Protein AF-A0A4Q2D5H0-F1 (afdb_monomer)

Radius of gyration: 22.07 Å; Cα contacts (8 Å, |Δi|>4): 75; chains: 1; bounding box: 62×30×68 Å

Organism: NCBI:txid2316362

pLDDT: mean 86.51, std 9.49, range [50.12, 97.38]

Foldseek 3Di:
DDPPPDPPLLVVLVVVLVVLVVVLVVLVVVLVVLVVVLVVLVVVLVVDDPVVNPPVVVVSVLSVLLSVLSVLLSVLSVVVSVVLVVPDPTSNSSVCCVVVVPPPPVSNVSSVVSVVVSVVVVVVVVVVVVVVVVVVVVVD

Secondary structure (DSSP, 8-state):
--------HHHHHHHHHHHHHHHHHHHHHHHHHHHHHHHHHHHHHHHS-GGG-TTTHHHHHHHHHHHHHHHHHHHHHHHHHHHHHHH-SSHHHHHHHHHHS-S--HHHHHHHHHHHHHHHHHHHHHHHHHHHHHHHHT--

Mean predicted aligned error: 7.2 Å

Structure (mmCIF, N/CA/C/O backbone):
data_AF-A0A4Q2D5H0-F1
#
_entry.id   AF-A0A4Q2D5H0-F1
#
loop_
_atom_site.group_PDB
_atom_site.id
_atom_site.type_symbol
_atom_site.label_atom_id
_atom_site.label_alt_id
_atom_site.label_comp_id
_atom_site.label_asym_id
_atom_site.label_entity_id
_atom_site.label_seq_id
_atom_site.pdbx_PDB_ins_code
_atom_site.Cartn_x
_atom_site.Cartn_y
_atom_site.Cartn_z
_atom_site.occupancy
_atom_site.B_iso_or_equiv
_atom_site.auth_seq_id
_atom_site.auth_comp_id
_atom_site.auth_asym_id
_atom_site.auth_atom_id
_atom_site.pdbx_PDB_model_num
ATOM 1 N N . MET A 1 1 ? 43.137 3.600 -22.197 1.00 50.12 1 MET A N 1
ATOM 2 C CA . MET A 1 1 ? 41.828 4.083 -22.676 1.00 50.12 1 MET A CA 1
ATOM 3 C C . MET A 1 1 ? 40.802 3.237 -21.963 1.00 50.12 1 MET A C 1
ATOM 5 O O . MET A 1 1 ? 40.803 2.035 -22.164 1.00 50.12 1 MET A O 1
ATOM 9 N N . SER A 1 2 ? 40.104 3.832 -20.998 1.00 56.53 2 SER A N 1
ATOM 10 C CA . SER A 1 2 ? 39.040 3.162 -20.254 1.00 56.53 2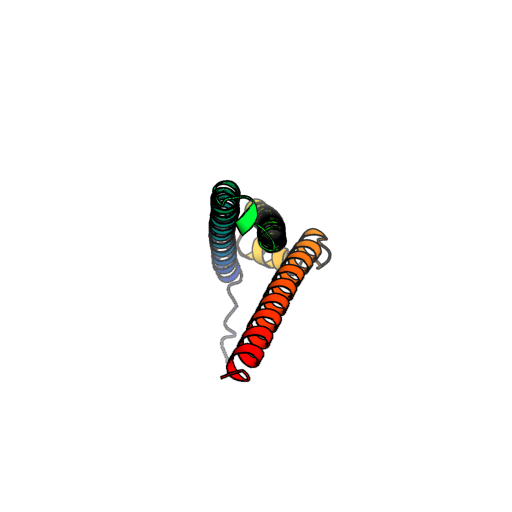 SER A CA 1
ATOM 11 C C . SER A 1 2 ? 37.864 3.034 -21.205 1.00 56.53 2 SER A C 1
ATOM 13 O O . SER A 1 2 ? 37.343 4.064 -21.629 1.00 56.53 2 SER A O 1
ATOM 15 N N . ASP A 1 3 ? 37.486 1.810 -21.555 1.00 58.50 3 ASP A N 1
ATOM 16 C CA . ASP A 1 3 ? 36.194 1.537 -22.172 1.00 58.50 3 ASP A CA 1
ATOM 17 C C . ASP A 1 3 ? 35.138 2.065 -21.200 1.00 58.50 3 ASP A C 1
ATOM 19 O O . ASP A 1 3 ? 34.914 1.502 -20.127 1.00 58.50 3 ASP A O 1
ATOM 23 N N . ALA A 1 4 ? 34.588 3.242 -21.498 1.00 63.19 4 ALA A N 1
ATOM 24 C CA . ALA A 1 4 ? 33.445 3.759 -20.776 1.00 63.19 4 ALA A CA 1
ATOM 25 C C . ALA A 1 4 ? 32.316 2.771 -21.056 1.00 63.19 4 ALA A C 1
ATOM 27 O O . ALA A 1 4 ? 31.802 2.712 -22.169 1.00 63.19 4 ALA A O 1
ATOM 28 N N . GLN A 1 5 ? 32.032 1.920 -20.074 1.00 71.62 5 GLN A N 1
ATOM 29 C CA . GLN A 1 5 ? 30.985 0.919 -20.135 1.00 71.62 5 GLN A CA 1
ATOM 30 C C . GLN A 1 5 ? 29.663 1.645 -20.395 1.00 71.62 5 GLN A C 1
ATOM 32 O O . GLN A 1 5 ? 29.107 2.271 -19.493 1.00 71.62 5 GLN A O 1
ATOM 37 N N . GLU A 1 6 ? 29.216 1.621 -21.649 1.00 83.31 6 GLU A N 1
ATOM 38 C CA . GLU A 1 6 ? 27.961 2.225 -22.073 1.00 83.31 6 GLU A CA 1
ATOM 39 C C . GLU A 1 6 ? 26.838 1.553 -21.278 1.00 83.31 6 GLU A C 1
ATOM 41 O O . GLU A 1 6 ? 26.641 0.335 -21.337 1.00 83.31 6 GLU A O 1
ATOM 46 N N . ILE A 1 7 ? 26.180 2.331 -20.418 1.00 85.38 7 ILE A N 1
ATOM 47 C CA . ILE A 1 7 ? 25.118 1.821 -19.560 1.00 85.38 7 ILE A CA 1
ATOM 48 C C . ILE A 1 7 ? 23.956 1.434 -20.472 1.00 85.38 7 ILE A C 1
ATOM 50 O O . ILE A 1 7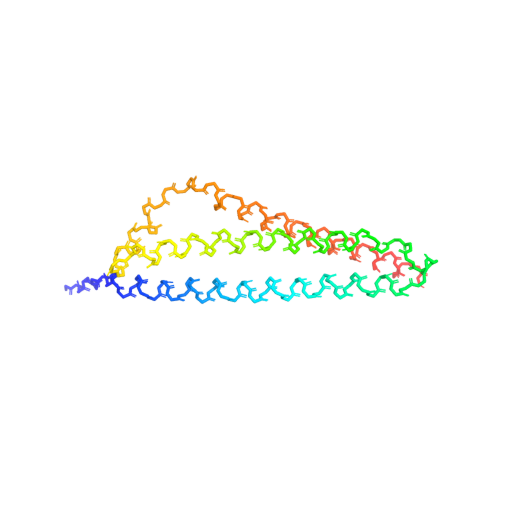 ? 23.364 2.282 -21.130 1.00 85.38 7 ILE A O 1
ATOM 54 N N . ASN A 1 8 ? 23.622 0.145 -20.510 1.00 89.19 8 ASN A N 1
ATOM 55 C CA . ASN A 1 8 ? 22.482 -0.340 -21.276 1.00 89.19 8 ASN A CA 1
ATOM 56 C C . ASN A 1 8 ? 21.180 -0.013 -20.522 1.00 89.19 8 ASN A C 1
ATOM 58 O O . ASN A 1 8 ? 20.727 -0.777 -19.663 1.00 89.19 8 ASN A O 1
ATOM 62 N N . TYR A 1 9 ? 20.607 1.151 -20.829 1.00 86.81 9 TYR A N 1
ATOM 63 C CA . TYR A 1 9 ? 19.371 1.651 -20.222 1.00 86.81 9 TYR A CA 1
ATOM 64 C C . TYR A 1 9 ? 18.165 0.747 -20.488 1.00 86.81 9 TY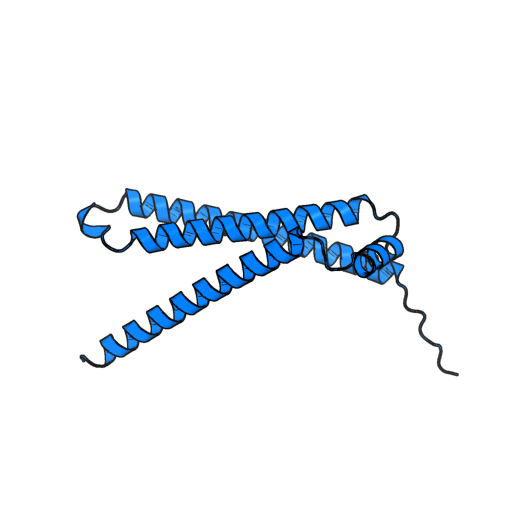R A C 1
ATOM 66 O O . TYR A 1 9 ? 17.314 0.600 -19.614 1.00 86.81 9 TYR A O 1
ATOM 74 N N . ASP A 1 10 ? 18.122 0.069 -21.635 1.00 89.81 10 ASP A N 1
ATOM 75 C CA . ASP A 1 10 ? 17.041 -0.858 -21.973 1.00 89.81 10 ASP A CA 1
ATOM 76 C C . ASP A 1 10 ? 17.019 -2.070 -21.025 1.00 89.81 10 ASP A C 1
ATOM 78 O O . ASP A 1 10 ? 15.984 -2.417 -20.445 1.00 89.81 10 ASP A O 1
ATOM 82 N N . TYR A 1 11 ? 18.194 -2.648 -20.749 1.00 90.31 11 TYR A N 1
ATOM 83 C CA . TYR A 1 11 ? 18.330 -3.715 -19.758 1.00 90.31 11 TYR A CA 1
ATOM 84 C C . TYR A 1 11 ? 17.937 -3.245 -18.349 1.00 90.31 11 TYR A C 1
ATOM 86 O O . TYR A 1 11 ? 17.191 -3.939 -17.649 1.00 90.31 11 TYR A O 1
ATOM 94 N N . LEU A 1 12 ? 18.398 -2.059 -17.931 1.00 90.19 12 LEU A N 1
ATOM 95 C CA . LEU A 1 12 ? 18.055 -1.491 -16.622 1.00 90.19 12 LEU A CA 1
ATOM 96 C C . LEU A 1 12 ? 16.554 -1.224 -16.478 1.00 90.19 12 LEU A C 1
ATOM 98 O O . LEU A 1 12 ? 15.978 -1.546 -15.433 1.00 90.19 12 LEU A O 1
ATOM 102 N N . GLY A 1 13 ? 15.914 -0.687 -17.516 1.00 90.44 13 GLY A N 1
ATOM 103 C CA . GLY A 1 13 ? 14.476 -0.448 -17.552 1.00 90.44 13 GLY A CA 1
ATOM 104 C C . GLY A 1 13 ? 13.681 -1.741 -17.397 1.00 90.44 13 GLY A C 1
ATOM 105 O O . GLY A 1 13 ? 12.790 -1.823 -16.551 1.00 90.44 13 GLY A O 1
ATOM 106 N N . HIS A 1 14 ? 14.064 -2.799 -18.117 1.00 90.25 14 HIS A N 1
ATOM 107 C CA . HIS A 1 14 ? 13.417 -4.108 -18.004 1.00 90.25 14 HIS A CA 1
ATOM 108 C C . HIS A 1 14 ? 13.563 -4.752 -16.621 1.00 90.25 14 HIS A C 1
ATOM 110 O O . HIS A 1 14 ? 12.590 -5.304 -16.093 1.00 90.25 14 HIS A O 1
ATOM 116 N N . VAL A 1 15 ? 14.756 -4.704 -16.022 1.00 92.94 15 VAL A N 1
ATOM 117 C CA . VAL A 1 15 ? 14.979 -5.236 -14.666 1.00 92.94 15 VAL A CA 1
ATOM 118 C C . VAL A 1 15 ? 14.167 -4.443 -13.644 1.00 92.94 15 VAL A C 1
ATOM 120 O O . VAL A 1 15 ? 13.497 -5.039 -12.798 1.00 92.94 15 VAL A O 1
ATOM 123 N N . SER A 1 16 ? 14.168 -3.116 -13.763 1.00 91.00 16 SER A N 1
ATOM 124 C CA . SER A 1 16 ? 13.416 -2.231 -12.873 1.00 91.00 16 SER A CA 1
ATOM 125 C C . SER A 1 16 ? 11.916 -2.494 -12.975 1.00 91.00 16 SER A C 1
ATOM 127 O O . SER A 1 16 ? 11.280 -2.756 -11.957 1.00 91.00 16 S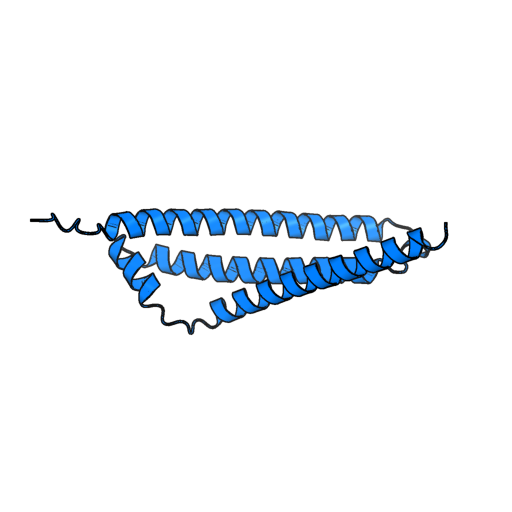ER A O 1
ATOM 129 N N . ALA A 1 17 ? 11.353 -2.525 -14.186 1.00 91.06 17 ALA A N 1
ATOM 130 C CA . ALA A 1 17 ? 9.932 -2.786 -14.411 1.00 91.06 17 ALA A CA 1
ATOM 131 C C . ALA A 1 17 ? 9.472 -4.113 -13.777 1.00 91.06 17 ALA A C 1
ATOM 133 O O . ALA A 1 17 ? 8.430 -4.167 -13.121 1.00 91.06 17 ALA A O 1
ATOM 134 N N . ARG A 1 18 ? 10.282 -5.176 -13.898 1.00 92.44 18 ARG A N 1
ATOM 135 C CA . ARG A 1 18 ? 10.017 -6.468 -13.237 1.00 92.44 18 ARG A CA 1
ATOM 136 C C . ARG A 1 18 ? 10.046 -6.354 -11.715 1.00 92.44 18 ARG A C 1
ATOM 138 O O . ARG A 1 18 ? 9.175 -6.919 -11.056 1.00 92.44 18 ARG A O 1
ATOM 145 N N . GLY A 1 19 ? 11.023 -5.632 -11.166 1.00 93.81 19 GLY A N 1
ATOM 146 C CA . GLY A 1 19 ? 11.137 -5.392 -9.727 1.00 93.81 19 GLY A CA 1
ATOM 147 C C . GLY A 1 19 ? 9.923 -4.654 -9.162 1.00 93.81 19 GLY A C 1
ATOM 148 O O . GLY A 1 19 ? 9.328 -5.104 -8.185 1.00 93.81 19 GLY A O 1
ATOM 149 N N . TRP A 1 20 ? 9.500 -3.575 -9.821 1.00 92.06 20 TRP A N 1
ATOM 150 C CA . TRP A 1 20 ? 8.326 -2.793 -9.425 1.00 92.06 20 TRP A CA 1
ATOM 151 C C . TRP A 1 20 ? 7.027 -3.599 -9.509 1.00 92.06 20 TRP A C 1
ATOM 153 O O . TRP A 1 20 ? 6.233 -3.585 -8.568 1.00 92.06 20 TRP A O 1
ATOM 163 N N . TYR A 1 21 ? 6.827 -4.359 -10.588 1.00 91.31 21 TYR A N 1
ATOM 164 C CA . TYR A 1 21 ? 5.655 -5.223 -10.733 1.00 91.31 21 TYR A CA 1
ATOM 165 C C . TYR A 1 21 ? 5.599 -6.323 -9.659 1.00 91.31 21 TYR A C 1
ATOM 167 O O . TYR A 1 21 ? 4.543 -6.576 -9.068 1.00 91.31 21 TYR A O 1
ATOM 175 N N . ALA A 1 22 ? 6.742 -6.953 -9.365 1.00 95.19 22 ALA A N 1
ATOM 176 C CA . ALA A 1 22 ? 6.843 -7.946 -8.301 1.00 95.19 22 ALA A CA 1
ATOM 177 C C . ALA A 1 22 ? 6.535 -7.330 -6.929 1.00 95.19 22 ALA A C 1
ATOM 179 O O . ALA A 1 22 ? 5.748 -7.900 -6.174 1.00 95.19 22 ALA A O 1
ATOM 180 N N . ASN A 1 23 ? 7.085 -6.146 -6.638 1.00 92.94 23 ASN A N 1
ATOM 181 C CA . ASN A 1 23 ? 6.806 -5.414 -5.405 1.00 92.94 23 ASN A CA 1
ATOM 182 C C . ASN A 1 23 ? 5.307 -5.112 -5.258 1.00 92.94 23 ASN A C 1
ATOM 184 O O . ASN A 1 23 ? 4.711 -5.468 -4.249 1.00 92.94 23 ASN A O 1
ATOM 188 N N . SER A 1 24 ? 4.672 -4.568 -6.302 1.00 91.75 24 SER A N 1
ATOM 189 C CA . SER A 1 24 ? 3.228 -4.290 -6.305 1.00 91.75 24 SER A CA 1
ATOM 190 C C . SER A 1 24 ? 2.387 -5.544 -6.035 1.00 91.75 24 SER A C 1
ATOM 192 O O . SER A 1 24 ? 1.444 -5.511 -5.244 1.00 91.75 24 SER A O 1
ATOM 194 N N . SER A 1 25 ? 2.769 -6.679 -6.626 1.00 93.81 25 SER A N 1
ATOM 195 C CA . SER A 1 25 ? 2.089 -7.961 -6.406 1.00 93.81 25 SER A CA 1
ATOM 196 C C . SER A 1 25 ? 2.201 -8.433 -4.953 1.00 93.81 25 SER A C 1
ATOM 198 O O . SER A 1 25 ? 1.213 -8.885 -4.375 1.00 93.81 25 SER A O 1
ATOM 200 N N . VAL A 1 26 ? 3.385 -8.304 -4.343 1.00 96.06 26 VAL A N 1
ATOM 201 C CA . VAL A 1 26 ? 3.604 -8.644 -2.928 1.00 96.06 26 VAL A CA 1
ATOM 202 C C . VAL A 1 26 ? 2.779 -7.734 -2.017 1.00 96.06 26 VAL A C 1
ATOM 204 O O . VAL A 1 26 ? 2.097 -8.238 -1.124 1.00 96.06 26 VAL A O 1
ATOM 207 N N . THR A 1 27 ? 2.753 -6.426 -2.281 1.00 93.00 27 THR A N 1
ATOM 208 C CA . THR A 1 27 ? 1.957 -5.469 -1.499 1.00 93.00 27 THR A CA 1
ATOM 209 C C . THR A 1 27 ? 0.457 -5.776 -1.571 1.00 93.00 27 THR A C 1
ATOM 211 O O . THR A 1 27 ? -0.243 -5.694 -0.564 1.00 93.00 27 THR A O 1
ATOM 214 N N . LEU A 1 28 ? -0.069 -6.191 -2.730 1.00 93.19 28 LEU A N 1
ATOM 215 C CA . LEU A 1 28 ? -1.476 -6.601 -2.847 1.00 93.19 28 LEU A CA 1
ATOM 216 C C . LEU A 1 28 ? -1.797 -7.846 -2.007 1.00 93.19 28 LEU A C 1
ATOM 218 O O . LEU A 1 28 ? -2.868 -7.923 -1.399 1.00 93.19 28 LEU A O 1
ATOM 222 N N . VAL A 1 29 ? -0.872 -8.807 -1.933 1.00 96.56 29 VAL A N 1
ATOM 223 C CA . VAL A 1 29 ? -1.015 -9.978 -1.054 1.00 96.56 29 VAL A CA 1
ATOM 224 C C . VAL A 1 29 ? -1.012 -9.553 0.416 1.00 96.56 29 VAL A C 1
ATOM 226 O O . VAL A 1 29 ? -1.862 -10.009 1.182 1.00 96.56 29 VAL A O 1
ATOM 229 N N . GLU A 1 30 ? -0.115 -8.647 0.805 1.00 94.44 30 GLU A N 1
ATOM 230 C CA . GLU A 1 30 ? -0.061 -8.083 2.158 1.00 94.44 30 GLU A CA 1
ATOM 231 C C . GLU A 1 30 ? -1.383 -7.403 2.549 1.00 94.44 30 GLU A C 1
ATOM 233 O O . GLU A 1 30 ? -1.928 -7.670 3.623 1.00 94.44 30 GLU A O 1
ATOM 238 N N . VAL A 1 31 ? -1.964 -6.600 1.653 1.00 95.75 31 VAL A N 1
ATOM 239 C CA . VAL A 1 31 ? -3.289 -5.989 1.854 1.00 95.75 31 VAL A CA 1
ATOM 240 C C . VAL A 1 31 ? -4.364 -7.052 2.090 1.00 95.75 31 VAL A C 1
ATOM 242 O O . VAL A 1 31 ? -5.201 -6.893 2.982 1.00 95.75 31 VAL A O 1
ATOM 245 N N . GLY A 1 32 ? -4.333 -8.153 1.335 1.00 96.00 32 GLY A N 1
ATOM 246 C CA . GLY A 1 32 ? -5.242 -9.283 1.536 1.00 96.00 32 GLY A CA 1
ATOM 247 C C . GLY A 1 32 ? -5.110 -9.906 2.930 1.00 96.00 32 GLY A C 1
ATOM 248 O O . GLY A 1 32 ? -6.120 -10.189 3.581 1.00 96.00 32 GLY A O 1
ATOM 249 N N . ILE A 1 33 ? -3.878 -10.053 3.423 1.00 96.25 33 ILE 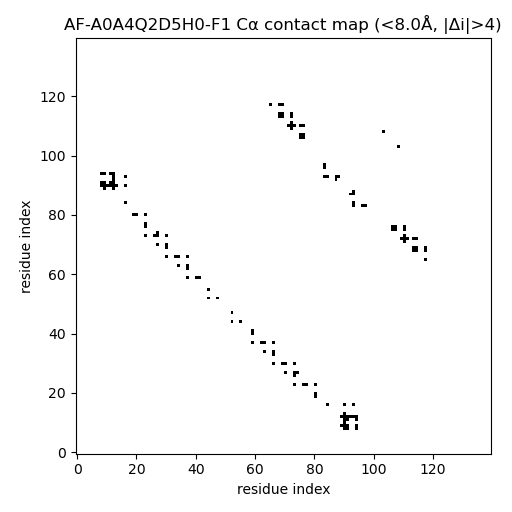A N 1
ATOM 250 C CA . ILE A 1 33 ? -3.603 -10.547 4.779 1.00 96.25 33 ILE A CA 1
ATOM 251 C C . ILE A 1 33 ? -4.137 -9.566 5.830 1.00 96.25 33 ILE A C 1
ATOM 253 O O . ILE A 1 33 ? -4.822 -9.994 6.760 1.00 96.25 33 ILE A O 1
ATOM 257 N N . HIS A 1 34 ? -3.887 -8.261 5.681 1.00 93.75 34 HIS A N 1
ATOM 258 C CA . HIS A 1 34 ? -4.416 -7.238 6.593 1.00 93.75 34 HIS A CA 1
ATOM 259 C C . HIS A 1 34 ? -5.945 -7.252 6.651 1.00 93.75 34 HIS A C 1
ATOM 261 O O . HIS A 1 34 ? -6.520 -7.240 7.742 1.00 93.75 34 HIS A O 1
ATOM 267 N N . LEU A 1 35 ? -6.604 -7.368 5.497 1.00 95.38 35 LEU A N 1
ATOM 268 C CA . LEU A 1 35 ? -8.057 -7.459 5.422 1.00 95.38 35 LEU A CA 1
ATOM 269 C C . LEU A 1 35 ? -8.588 -8.707 6.133 1.00 95.38 35 LEU A C 1
ATOM 271 O O . LEU A 1 35 ? -9.516 -8.608 6.940 1.00 95.38 35 LEU A O 1
ATOM 275 N N . PHE A 1 36 ? -7.982 -9.867 5.879 1.00 96.62 36 PHE A N 1
ATOM 276 C CA . PHE A 1 36 ? -8.354 -11.109 6.550 1.00 96.62 36 PHE A CA 1
ATOM 277 C C . PHE A 1 36 ? -8.184 -11.001 8.071 1.00 96.62 36 PHE A C 1
ATOM 279 O O . PHE A 1 36 ? -9.097 -11.342 8.824 1.00 96.62 36 PHE A O 1
ATOM 286 N N . MET A 1 37 ? -7.056 -10.455 8.529 1.00 94.38 37 MET A N 1
ATOM 287 C CA . MET A 1 37 ? -6.765 -10.248 9.949 1.00 94.38 37 MET A CA 1
ATOM 288 C C . MET A 1 37 ? -7.753 -9.280 10.614 1.00 94.38 37 MET A C 1
ATOM 290 O O . MET A 1 37 ? -8.206 -9.542 11.731 1.00 94.38 37 MET A O 1
ATOM 294 N N . ALA A 1 38 ? -8.131 -8.192 9.937 1.00 95.00 38 ALA A N 1
ATOM 295 C CA . ALA A 1 38 ? -9.108 -7.231 10.446 1.00 95.00 38 ALA A CA 1
ATOM 296 C C . ALA A 1 38 ? -10.509 -7.853 10.577 1.00 95.00 38 ALA A C 1
ATOM 298 O O . ALA A 1 38 ? -11.166 -7.692 11.610 1.00 95.00 38 ALA A O 1
ATOM 299 N N . ILE A 1 39 ? -10.949 -8.615 9.569 1.00 96.44 39 ILE A N 1
ATOM 300 C CA . ILE A 1 39 ? -12.235 -9.331 9.598 1.00 96.44 39 ILE A CA 1
ATOM 301 C C . ILE A 1 39 ? -12.231 -10.401 10.692 1.00 96.44 39 ILE A C 1
ATOM 303 O O . ILE A 1 39 ? -13.186 -10.496 11.464 1.00 96.44 39 ILE A O 1
ATOM 307 N N . TYR A 1 40 ? -11.150 -11.172 10.806 1.00 96.31 40 TYR A N 1
ATOM 308 C CA . TYR A 1 40 ? -11.000 -12.180 11.851 1.00 96.31 40 TYR A CA 1
ATOM 309 C C . TYR A 1 40 ? -11.063 -11.555 13.253 1.00 96.31 40 TYR A C 1
ATOM 311 O O . TYR A 1 40 ? -11.841 -12.000 14.101 1.00 96.31 40 TYR A O 1
ATOM 319 N N . GLY A 1 41 ? -10.317 -10.470 13.485 1.00 94.06 41 GLY A N 1
ATOM 320 C CA . GLY A 1 41 ? -10.347 -9.734 14.751 1.00 94.06 41 GLY A CA 1
ATOM 321 C C . GLY A 1 41 ? -11.738 -9.189 15.090 1.00 94.06 41 GLY A C 1
ATOM 322 O O . GLY A 1 41 ? -12.164 -9.248 16.249 1.00 94.06 41 GLY A O 1
ATOM 323 N N . LEU A 1 42 ? -12.479 -8.719 14.082 1.00 95.50 42 LEU A N 1
ATOM 324 C CA . LEU A 1 42 ? -13.869 -8.301 14.241 1.00 95.50 42 LEU A CA 1
ATOM 325 C C . LEU A 1 42 ? -14.782 -9.478 14.614 1.00 95.50 42 LEU A C 1
ATOM 327 O O . LEU A 1 42 ? -15.578 -9.339 15.544 1.00 95.50 42 LEU A O 1
ATOM 331 N N . SER A 1 43 ? -14.649 -10.629 13.949 1.00 97.38 43 SER A N 1
ATOM 332 C CA . SER A 1 43 ? -15.432 -11.837 14.257 1.00 97.38 43 SER A CA 1
ATOM 333 C C . SER A 1 43 ? -15.256 -12.250 15.718 1.00 97.38 43 SER A C 1
ATOM 335 O O . SER A 1 43 ? -16.228 -12.327 16.471 1.00 97.38 43 SER A O 1
ATOM 337 N N . VAL A 1 44 ? -14.004 -12.378 16.169 1.00 96.50 44 VAL A N 1
ATOM 338 C CA . VAL A 1 44 ? -13.668 -12.750 17.555 1.00 96.50 44 VAL A CA 1
ATOM 339 C C . VAL A 1 44 ? -14.233 -11.744 18.567 1.00 96.50 44 VAL A C 1
ATOM 341 O O . VAL A 1 44 ? -14.712 -12.108 19.648 1.00 96.50 44 VAL A O 1
ATOM 344 N N . PHE A 1 45 ? -14.219 -10.452 18.240 1.00 94.12 45 PHE A N 1
ATOM 345 C CA . PHE A 1 45 ? -14.809 -9.424 19.096 1.00 94.12 45 PHE A CA 1
ATOM 346 C C . PHE A 1 45 ? -16.332 -9.526 19.199 1.00 94.12 45 PHE A C 1
ATOM 348 O O . PHE A 1 45 ? -16.890 -9.295 20.279 1.00 94.12 45 PHE A O 1
ATOM 355 N N . LEU A 1 46 ? -17.005 -9.878 18.103 1.00 95.19 46 LEU A N 1
ATOM 356 C CA . LEU A 1 46 ? -18.451 -10.083 18.078 1.00 95.19 46 LEU A CA 1
ATOM 357 C C . LEU A 1 46 ? -18.872 -11.360 18.817 1.00 95.19 46 LEU A C 1
ATOM 359 O O . LEU A 1 46 ? -19.946 -11.361 19.421 1.00 95.19 46 LEU A O 1
ATOM 363 N N . GLU A 1 47 ? -18.023 -12.386 18.852 1.00 97.06 47 GLU A N 1
ATOM 364 C CA . GLU A 1 47 ? -18.235 -13.615 19.633 1.00 97.06 47 GLU A CA 1
ATOM 365 C C . GLU A 1 47 ? -17.989 -13.413 21.137 1.00 97.06 47 GLU A C 1
ATOM 367 O O . GLU A 1 47 ? -18.668 -13.999 21.980 1.00 97.06 47 GLU A O 1
ATOM 372 N N . THR A 1 48 ? -17.060 -12.526 21.503 1.00 94.88 48 THR A N 1
ATOM 373 C CA . THR A 1 48 ? -16.721 -12.245 22.908 1.00 94.88 48 THR A CA 1
ATOM 374 C C . THR A 1 48 ? -17.950 -11.713 23.675 1.00 94.88 48 THR A C 1
ATOM 376 O O . THR A 1 48 ? -18.615 -10.806 23.183 1.00 94.88 48 THR A O 1
ATOM 379 N N . PRO A 1 49 ? -18.285 -12.166 24.896 1.00 95.12 49 PRO A N 1
ATOM 380 C CA . PRO A 1 49 ? -19.401 -11.609 25.675 1.00 95.12 49 PRO A CA 1
ATOM 381 C C . PRO A 1 49 ? -19.250 -10.104 25.973 1.00 95.12 49 PRO A C 1
ATOM 383 O O . PRO A 1 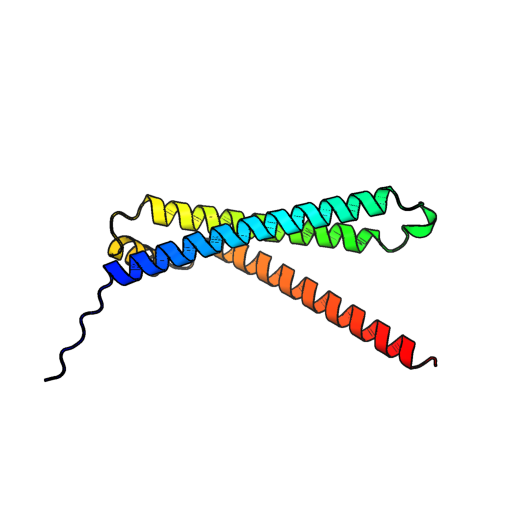49 ? -18.144 -9.621 26.207 1.00 95.12 49 PRO A O 1
ATOM 386 N N . LYS A 1 50 ? -20.358 -9.340 26.032 1.00 92.44 50 LYS A N 1
ATOM 387 C CA . LYS A 1 50 ? -20.336 -7.859 26.178 1.00 92.44 50 LYS A CA 1
ATOM 388 C C . LYS A 1 50 ? -19.501 -7.349 27.363 1.00 92.44 50 LYS A C 1
ATOM 390 O O . LYS A 1 50 ? -18.864 -6.306 27.247 1.00 92.44 50 LYS A O 1
ATOM 395 N N . HIS A 1 51 ? -19.477 -8.076 28.480 1.00 92.00 51 HIS A N 1
ATOM 396 C CA . HIS A 1 51 ? -18.707 -7.691 29.667 1.00 92.00 51 HIS A CA 1
ATOM 397 C C . HIS A 1 51 ? -17.184 -7.781 29.457 1.00 92.00 51 HIS A C 1
ATOM 399 O O . HIS A 1 51 ? -16.453 -7.020 30.083 1.00 92.00 51 HIS A O 1
ATOM 405 N N . PHE A 1 52 ? -16.715 -8.607 28.515 1.00 90.38 52 PHE A N 1
ATOM 406 C CA . PHE A 1 52 ? -15.301 -8.742 28.142 1.00 90.38 52 PHE A CA 1
ATOM 407 C C . PHE A 1 52 ? -14.879 -7.875 26.939 1.00 90.38 52 PHE A C 1
ATOM 409 O O . PHE A 1 52 ? -13.700 -7.838 26.592 1.00 90.38 52 PHE A O 1
ATOM 416 N N . ARG A 1 53 ? -15.807 -7.152 26.290 1.00 91.00 53 ARG A N 1
ATOM 417 C CA . ARG A 1 53 ? -15.499 -6.292 25.123 1.00 91.00 53 ARG A CA 1
ATOM 418 C C . ARG A 1 53 ? -14.914 -4.926 25.488 1.00 91.00 53 ARG A C 1
ATOM 420 O O . ARG A 1 53 ? -14.372 -4.242 24.616 1.00 91.00 53 ARG A O 1
ATOM 427 N N . LYS A 1 54 ? -15.057 -4.487 26.744 1.00 88.88 54 LYS A N 1
ATOM 428 C CA . LYS A 1 54 ? -14.645 -3.141 27.172 1.00 88.88 54 LYS A CA 1
ATOM 429 C C . LYS A 1 54 ? -13.148 -2.934 26.909 1.00 88.88 54 LYS A C 1
ATOM 431 O O . LYS A 1 54 ? -12.325 -3.747 27.308 1.00 88.88 54 LYS A O 1
ATOM 436 N N . GLY A 1 55 ? -12.814 -1.853 26.204 1.00 88.25 55 GLY A N 1
ATOM 437 C CA . GLY A 1 55 ? -11.434 -1.482 25.871 1.00 88.25 55 GLY A CA 1
ATOM 438 C C . GLY A 1 55 ? -10.857 -2.099 24.590 1.00 88.25 55 GLY A C 1
ATOM 439 O O . GLY A 1 55 ? -9.813 -1.638 24.144 1.00 88.25 55 GLY A O 1
ATOM 440 N N . ARG A 1 56 ? -11.526 -3.075 23.952 1.00 90.50 56 ARG A N 1
ATOM 441 C CA . ARG A 1 56 ? -11.029 -3.715 22.712 1.00 90.50 56 ARG A CA 1
ATOM 442 C C . ARG A 1 56 ? -11.461 -3.007 21.422 1.00 90.50 56 ARG A C 1
ATOM 444 O O . ARG A 1 56 ? -10.787 -3.134 20.408 1.00 90.50 56 ARG A O 1
ATOM 451 N N . LEU A 1 57 ? -12.545 -2.228 21.469 1.00 90.06 57 LEU A N 1
ATOM 452 C CA . LEU A 1 57 ? -13.098 -1.531 20.299 1.00 90.06 57 LEU A CA 1
ATOM 453 C C . LEU A 1 57 ? -12.086 -0.607 19.587 1.00 90.06 57 LEU A C 1
ATOM 455 O O . LEU A 1 57 ? -12.013 -0.684 18.362 1.00 90.06 57 LEU A O 1
ATOM 459 N N . PRO A 1 58 ? -11.269 0.210 20.289 1.00 90.75 58 PRO A N 1
ATOM 460 C CA . PRO A 1 58 ? -10.298 1.078 19.621 1.00 90.75 58 PRO A CA 1
ATOM 461 C C . PRO A 1 58 ? -9.284 0.307 18.771 1.00 90.75 58 PRO A C 1
ATOM 463 O O . PRO A 1 58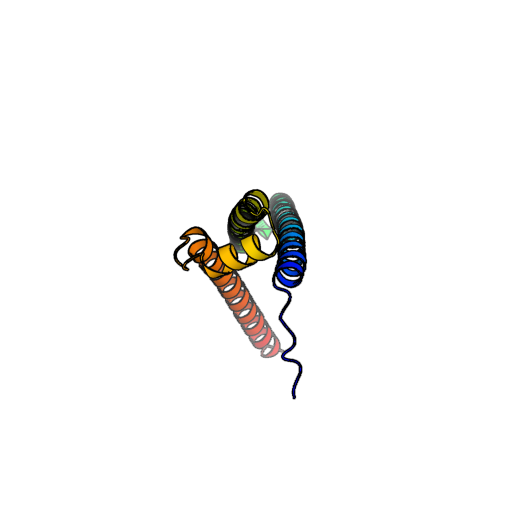 ? -8.926 0.769 17.697 1.00 90.75 58 PRO A O 1
ATOM 466 N N . TYR A 1 59 ? -8.866 -0.886 19.207 1.00 88.19 59 TYR A N 1
ATOM 467 C CA . TYR A 1 59 ? -7.906 -1.707 18.463 1.00 88.19 59 TYR A CA 1
ATOM 468 C C . TYR A 1 59 ? -8.471 -2.183 17.125 1.00 88.19 59 TYR A C 1
ATOM 470 O O . TYR A 1 59 ? -7.765 -2.167 16.124 1.00 88.19 59 TYR A O 1
ATOM 478 N N . ILE A 1 60 ? -9.755 -2.544 17.098 1.00 92.56 60 ILE A N 1
ATOM 479 C CA . ILE A 1 60 ? -10.436 -2.984 15.875 1.00 92.56 60 ILE A CA 1
ATOM 480 C C . ILE A 1 60 ? -10.603 -1.816 14.910 1.00 92.56 60 ILE A C 1
ATOM 482 O O . ILE A 1 60 ? -10.343 -1.943 13.719 1.00 92.56 60 ILE A O 1
ATOM 486 N N . VAL A 1 61 ? -10.996 -0.649 15.423 1.00 92.69 61 VAL A N 1
ATOM 487 C CA . VAL A 1 61 ? -11.104 0.558 14.596 1.00 92.69 61 VAL A CA 1
ATOM 488 C C . VAL A 1 61 ? -9.746 0.900 13.979 1.00 92.69 61 VAL A C 1
ATOM 490 O O . VAL A 1 61 ? -9.665 1.125 12.775 1.00 92.69 61 VAL A O 1
ATOM 493 N N . VAL A 1 62 ? -8.671 0.860 14.771 1.00 89.75 62 VAL A N 1
ATOM 494 C CA . VAL A 1 62 ? -7.307 1.093 14.279 1.00 89.75 62 VAL A CA 1
ATOM 495 C C . VAL A 1 62 ? -6.896 0.052 13.232 1.00 89.75 62 VAL A C 1
ATOM 497 O O . VAL A 1 62 ? -6.347 0.441 12.204 1.00 89.75 62 VAL A O 1
ATOM 500 N N . SER A 1 63 ? -7.205 -1.238 13.416 1.00 91.00 63 SER A N 1
ATOM 501 C CA . SER A 1 63 ? -6.863 -2.263 12.416 1.00 91.00 63 SER A CA 1
ATOM 502 C C . SER A 1 63 ? -7.583 -2.049 11.083 1.00 91.00 63 SER A C 1
ATOM 504 O O . SER A 1 63 ? -6.982 -2.248 10.028 1.00 91.00 63 SER A O 1
ATOM 506 N N . PHE A 1 64 ? -8.841 -1.594 11.104 1.00 94.19 64 PHE A N 1
ATOM 507 C CA . PHE A 1 64 ? -9.555 -1.228 9.876 1.00 94.19 64 PHE A CA 1
ATOM 508 C C . PHE A 1 64 ? -8.974 0.023 9.216 1.00 94.19 64 PHE A C 1
ATOM 510 O O . PHE A 1 64 ? -8.828 0.036 7.997 1.00 94.19 64 PHE A O 1
ATOM 517 N N . ILE A 1 65 ? -8.600 1.044 9.994 1.00 91.69 65 ILE A N 1
ATOM 518 C CA . ILE A 1 65 ? -7.952 2.252 9.458 1.00 91.69 65 ILE A CA 1
ATOM 519 C C . ILE A 1 65 ? -6.645 1.886 8.752 1.00 91.69 65 ILE A C 1
ATOM 521 O O . ILE A 1 65 ? -6.451 2.287 7.608 1.00 91.69 65 ILE A O 1
ATOM 525 N N . ILE A 1 66 ? -5.787 1.086 9.395 1.00 89.50 66 ILE A N 1
ATOM 526 C CA . ILE A 1 66 ? -4.531 0.617 8.792 1.00 89.50 66 ILE A CA 1
ATOM 527 C C . ILE A 1 66 ? -4.828 -0.143 7.500 1.00 89.50 66 ILE A C 1
ATOM 529 O O . ILE A 1 66 ? -4.283 0.199 6.459 1.00 89.50 66 ILE A O 1
ATOM 533 N N . THR A 1 67 ? -5.756 -1.103 7.540 1.00 92.88 67 THR A N 1
ATOM 534 C CA . THR A 1 67 ? -6.126 -1.903 6.361 1.00 92.88 67 THR A CA 1
ATOM 535 C C . THR A 1 67 ? -6.576 -1.024 5.193 1.00 92.88 67 THR A C 1
ATOM 537 O O . THR A 1 67 ? -6.132 -1.232 4.068 1.00 92.88 67 THR A O 1
ATOM 540 N N . ILE A 1 68 ? -7.430 -0.027 5.445 1.00 93.19 68 ILE A N 1
ATOM 541 C CA . ILE A 1 68 ? -7.936 0.886 4.410 1.00 93.19 68 ILE A CA 1
ATOM 542 C C . ILE A 1 68 ? -6.807 1.747 3.840 1.00 93.19 68 ILE A C 1
ATOM 544 O O . ILE A 1 68 ? -6.715 1.894 2.624 1.00 93.19 68 ILE A O 1
ATOM 548 N N . LEU A 1 69 ? -5.944 2.301 4.696 1.00 89.25 69 LEU A N 1
ATOM 549 C CA . LEU A 1 69 ? -4.821 3.132 4.257 1.00 89.25 69 LEU A CA 1
ATOM 550 C C . LEU A 1 69 ? -3.812 2.328 3.431 1.00 89.25 69 LEU A C 1
ATOM 552 O O . LEU A 1 69 ? -3.405 2.789 2.365 1.00 89.25 69 LEU A O 1
ATOM 556 N N . THR A 1 70 ? -3.459 1.117 3.870 1.00 88.50 70 THR A N 1
ATOM 557 C CA . THR A 1 70 ? -2.561 0.227 3.121 1.00 88.50 70 THR A CA 1
ATOM 558 C C . THR A 1 70 ? -3.193 -0.203 1.798 1.00 88.50 70 THR A C 1
ATOM 560 O O . THR A 1 70 ? -2.524 -0.171 0.770 1.00 88.50 70 THR A O 1
ATOM 563 N N . ALA A 1 71 ? -4.488 -0.541 1.784 1.00 93.38 71 ALA A N 1
ATOM 564 C CA . ALA A 1 71 ? -5.197 -0.898 0.554 1.00 93.38 71 ALA A CA 1
ATOM 565 C C . ALA A 1 71 ? -5.247 0.264 -0.448 1.00 93.38 71 ALA A C 1
ATOM 567 O O . ALA A 1 71 ? -5.045 0.054 -1.645 1.00 93.38 71 ALA A O 1
ATOM 568 N N . LEU A 1 72 ? -5.494 1.486 0.034 1.00 90.12 72 LEU A N 1
ATOM 569 C CA . LEU A 1 72 ? -5.519 2.688 -0.795 1.00 90.12 72 LEU A CA 1
ATOM 570 C C . LEU A 1 72 ? -4.139 2.979 -1.394 1.00 90.12 72 LEU A C 1
ATOM 572 O O . LEU A 1 72 ? -4.041 3.179 -2.601 1.00 90.12 72 LEU A O 1
ATOM 576 N N . SER A 1 73 ? -3.088 2.956 -0.570 1.00 89.12 73 SER A N 1
ATOM 577 C CA . SER A 1 73 ? -1.699 3.145 -1.009 1.00 89.12 73 SER A CA 1
ATOM 578 C C . SER A 1 73 ? -1.301 2.102 -2.061 1.00 89.12 73 SER A C 1
ATOM 580 O O . SER A 1 73 ? -0.930 2.472 -3.172 1.00 89.12 73 SER A O 1
ATOM 582 N N . ALA A 1 74 ? -1.526 0.812 -1.789 1.00 91.38 74 ALA A N 1
ATOM 583 C CA . ALA A 1 74 ? -1.220 -0.267 -2.728 1.00 91.38 74 ALA A CA 1
ATOM 584 C C . ALA A 1 74 ? -1.987 -0.147 -4.056 1.00 91.38 74 ALA A C 1
ATOM 586 O O . ALA A 1 74 ? -1.446 -0.444 -5.120 1.00 91.38 74 ALA A O 1
ATOM 587 N N . SER A 1 75 ? -3.248 0.296 -4.004 1.00 91.94 75 SER A N 1
ATOM 588 C CA . SER A 1 75 ? -4.069 0.491 -5.203 1.00 91.94 75 SER A CA 1
ATOM 589 C C . SER A 1 75 ? -3.568 1.660 -6.051 1.00 91.94 75 SER A C 1
ATOM 591 O O . SER A 1 75 ? -3.508 1.537 -7.273 1.00 91.94 75 SER A O 1
ATOM 593 N N . LEU A 1 76 ? -3.192 2.780 -5.423 1.00 89.25 76 LEU A N 1
ATOM 594 C CA . LEU A 1 76 ? -2.635 3.943 -6.122 1.00 89.25 76 LEU A CA 1
ATOM 595 C C . LEU A 1 76 ? -1.297 3.602 -6.781 1.00 89.25 76 LEU A C 1
ATOM 597 O O . LEU A 1 76 ? -1.118 3.878 -7.968 1.00 89.25 76 LEU A O 1
ATOM 601 N N . ASP A 1 77 ? -0.408 2.936 -6.044 1.00 87.50 77 ASP A N 1
ATOM 602 C CA . ASP A 1 77 ? 0.885 2.492 -6.563 1.00 87.50 77 ASP A CA 1
ATOM 603 C C . ASP A 1 77 ? 0.693 1.485 -7.709 1.00 87.50 77 ASP A C 1
ATOM 605 O O . ASP A 1 77 ? 1.344 1.585 -8.747 1.00 87.50 77 ASP A O 1
ATOM 609 N N . GLY A 1 78 ? -0.254 0.551 -7.568 1.00 90.19 78 GLY A N 1
ATOM 610 C CA . GLY A 1 78 ? -0.587 -0.425 -8.605 1.00 90.19 78 GLY A CA 1
ATOM 611 C C . GLY A 1 78 ? -1.105 0.217 -9.894 1.00 90.19 78 GLY A C 1
ATOM 612 O O . GLY A 1 78 ? -0.673 -0.165 -10.981 1.00 90.19 78 GLY A O 1
ATOM 613 N N . VAL A 1 79 ? -1.987 1.219 -9.795 1.00 90.81 79 VAL 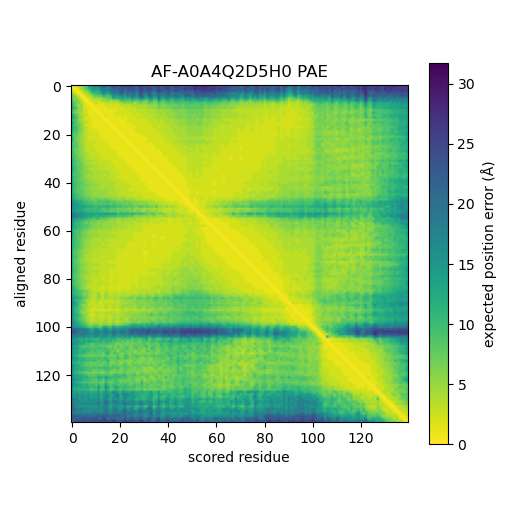A N 1
ATOM 614 C CA . VAL A 1 79 ? -2.480 1.970 -10.964 1.00 90.81 79 VAL A CA 1
ATOM 615 C C . VAL A 1 79 ? -1.343 2.728 -11.641 1.00 90.81 79 VAL A C 1
ATOM 617 O O . VAL A 1 79 ? -1.228 2.675 -12.866 1.00 90.81 79 VAL A O 1
ATOM 620 N N . TRP A 1 80 ? -0.493 3.396 -10.860 1.00 88.31 80 TRP A N 1
ATOM 621 C CA . TRP A 1 80 ? 0.637 4.157 -11.390 1.00 88.31 80 TRP A CA 1
ATOM 622 C C . TRP A 1 80 ? 1.630 3.242 -12.124 1.00 88.31 80 TRP A C 1
ATOM 624 O O . TRP A 1 80 ? 1.959 3.500 -13.285 1.00 88.31 80 TRP A O 1
ATOM 634 N N . ILE A 1 81 ? 2.015 2.116 -11.513 1.00 89.94 81 ILE A N 1
ATOM 635 C CA . ILE A 1 81 ? 2.891 1.103 -12.125 1.00 89.94 81 ILE A CA 1
ATOM 636 C C . ILE A 1 81 ? 2.253 0.537 -13.398 1.00 89.94 81 ILE A C 1
ATOM 638 O O . ILE A 1 81 ? 2.917 0.439 -14.430 1.00 89.94 81 ILE A O 1
ATOM 642 N N . PHE A 1 82 ? 0.963 0.191 -13.354 1.00 90.50 82 PHE A N 1
ATOM 643 C CA . PHE A 1 82 ? 0.247 -0.360 -14.504 1.00 90.50 82 PHE A CA 1
ATOM 644 C C . PHE A 1 82 ? 0.224 0.610 -15.690 1.00 90.50 82 PHE A C 1
ATOM 646 O O . PHE A 1 82 ? 0.480 0.193 -16.816 1.00 90.50 82 PHE A O 1
ATOM 653 N N . GLN A 1 83 ? -0.040 1.897 -15.450 1.00 90.75 83 GLN A N 1
ATOM 654 C CA . GLN A 1 83 ? -0.039 2.916 -16.503 1.00 90.75 83 GLN A CA 1
ATOM 655 C C . GLN A 1 83 ? 1.338 3.050 -17.163 1.00 90.75 83 GLN A C 1
ATOM 657 O O . GLN A 1 83 ? 1.416 3.050 -18.391 1.00 90.75 83 GLN A O 1
ATOM 662 N N . HIS A 1 84 ? 2.411 3.079 -16.368 1.00 87.12 84 HIS A N 1
ATOM 663 C CA . HIS A 1 84 ? 3.781 3.170 -16.881 1.00 87.12 84 HIS A CA 1
ATOM 664 C C . HIS A 1 84 ? 4.182 1.925 -17.679 1.00 87.12 84 HIS A C 1
ATOM 666 O O . HIS A 1 84 ? 4.720 2.040 -18.777 1.00 87.12 84 HIS A O 1
ATOM 672 N N . LEU A 1 85 ? 3.865 0.728 -17.176 1.00 89.62 85 LEU A N 1
ATOM 673 C CA . LEU A 1 85 ? 4.108 -0.528 -17.895 1.00 89.62 85 LEU A CA 1
ATOM 674 C C . LEU A 1 85 ? 3.304 -0.628 -19.194 1.00 89.62 85 LEU A C 1
ATOM 676 O O . LEU A 1 85 ? 3.802 -1.185 -20.166 1.00 89.62 85 LEU A O 1
ATOM 680 N N . PHE A 1 86 ? 2.070 -0.119 -19.213 1.00 90.56 86 PHE A N 1
ATOM 681 C CA . PHE A 1 86 ? 1.201 -0.197 -20.387 1.00 90.56 86 PHE A CA 1
ATOM 682 C C . PHE A 1 86 ? 1.599 0.795 -21.489 1.00 90.56 86 PHE A C 1
ATOM 684 O O . PHE A 1 86 ? 1.426 0.499 -22.668 1.00 90.56 86 PHE A O 1
ATOM 691 N N . GLN A 1 87 ? 2.112 1.971 -21.118 1.00 89.12 87 GLN A N 1
ATOM 692 C CA . GLN A 1 87 ? 2.551 2.995 -22.071 1.00 89.12 87 GLN A CA 1
ATOM 693 C C . GLN A 1 87 ? 3.990 2.782 -22.563 1.00 89.12 87 GLN A C 1
ATOM 695 O O . GLN A 1 87 ? 4.339 3.258 -23.645 1.00 89.12 87 GLN A O 1
ATOM 700 N N . ALA A 1 88 ? 4.821 2.064 -21.804 1.00 89.88 88 ALA A N 1
ATOM 701 C CA . ALA A 1 88 ? 6.192 1.765 -22.193 1.00 89.88 88 ALA A CA 1
ATOM 702 C C . ALA A 1 88 ? 6.247 0.807 -23.394 1.00 89.88 88 ALA A C 1
ATOM 704 O O . ALA A 1 88 ? 5.660 -0.275 -23.387 1.00 89.88 88 ALA A O 1
ATOM 705 N N . THR A 1 89 ? 7.003 1.194 -24.421 1.00 89.88 89 THR A N 1
ATOM 706 C CA . THR A 1 89 ? 7.240 0.374 -25.626 1.00 89.88 89 THR A CA 1
ATOM 707 C C . THR A 1 89 ? 8.642 -0.243 -25.651 1.00 89.88 89 THR A C 1
ATOM 709 O O . THR A 1 89 ? 8.856 -1.249 -26.324 1.00 89.88 89 THR A O 1
ATOM 712 N N . SER A 1 90 ? 9.572 0.316 -24.873 1.00 91.44 90 SER A N 1
ATOM 713 C CA . SER A 1 90 ? 10.941 -0.164 -24.636 1.00 91.44 90 SER A CA 1
ATOM 714 C C . SER A 1 90 ? 11.348 0.034 -23.168 1.00 91.44 90 SER A C 1
ATOM 716 O O . SER A 1 90 ? 10.720 0.824 -22.451 1.00 91.44 90 SER A O 1
ATOM 718 N N . GLY A 1 91 ? 12.403 -0.648 -22.708 1.00 87.94 91 GLY A N 1
ATOM 719 C CA . GLY A 1 91 ? 12.945 -0.450 -21.360 1.00 87.94 91 GLY A CA 1
ATOM 720 C C . GLY A 1 91 ? 13.458 0.976 -21.146 1.00 87.94 91 GLY A C 1
ATOM 721 O O . GLY A 1 91 ? 13.240 1.552 -20.083 1.00 87.94 91 GLY A O 1
ATOM 722 N N . GLU A 1 92 ? 14.045 1.574 -22.183 1.00 88.06 92 GLU A N 1
ATOM 723 C CA . GLU A 1 92 ? 14.474 2.978 -22.179 1.00 88.06 92 GLU A CA 1
ATOM 724 C C . GLU A 1 92 ? 13.287 3.933 -21.978 1.00 88.06 92 GLU A C 1
ATOM 726 O O . GLU A 1 92 ? 13.318 4.751 -21.067 1.00 88.06 92 GLU A O 1
ATOM 731 N N . SER A 1 93 ? 12.176 3.747 -22.707 1.00 87.88 93 SER A N 1
ATOM 732 C CA . SER A 1 93 ? 10.977 4.588 -22.542 1.00 87.88 93 SER A CA 1
ATOM 733 C C . SER A 1 93 ? 10.354 4.489 -21.145 1.00 87.88 93 SER A C 1
ATOM 735 O O . SER A 1 93 ? 9.814 5.467 -20.635 1.00 87.88 93 SER A O 1
ATOM 737 N N . PHE A 1 94 ? 10.447 3.317 -20.507 1.00 87.25 94 PHE A N 1
ATOM 738 C CA . PHE A 1 94 ? 10.007 3.128 -19.127 1.00 87.25 94 PHE A CA 1
ATOM 739 C C . PHE A 1 94 ? 10.911 3.880 -18.146 1.00 87.25 94 PHE A C 1
ATOM 741 O O . PHE A 1 94 ? 10.420 4.494 -17.202 1.00 87.25 94 PHE A O 1
ATOM 748 N N . TYR A 1 95 ? 12.227 3.830 -18.365 1.00 84.38 95 TYR A N 1
ATOM 749 C CA . TYR A 1 95 ? 13.205 4.517 -17.528 1.00 84.38 95 TYR A CA 1
ATOM 750 C C . TYR A 1 95 ? 13.105 6.041 -17.672 1.00 84.38 95 TYR A C 1
ATOM 752 O O . TYR A 1 95 ? 13.116 6.753 -16.670 1.00 84.38 95 TYR A O 1
ATOM 760 N N . ASP A 1 96 ? 12.911 6.533 -18.893 1.00 85.62 96 ASP A N 1
ATOM 761 C CA . ASP A 1 96 ? 12.687 7.952 -19.151 1.00 85.62 96 ASP A CA 1
ATOM 762 C C . ASP A 1 96 ? 11.368 8.429 -18.548 1.00 85.62 9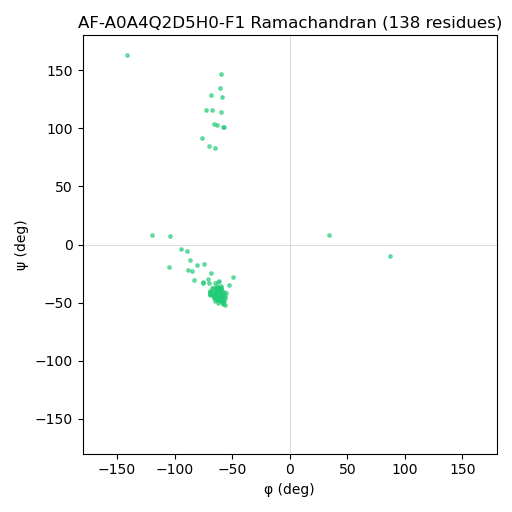6 ASP A C 1
ATOM 764 O O . ASP A 1 96 ? 11.350 9.475 -17.911 1.00 85.62 96 ASP A O 1
ATOM 768 N N . ALA A 1 97 ? 10.282 7.656 -18.661 1.00 84.69 97 ALA A N 1
ATOM 769 C CA . ALA A 1 97 ? 9.020 7.987 -17.999 1.00 84.69 97 ALA A CA 1
ATOM 770 C C . ALA A 1 97 ? 9.175 8.028 -16.471 1.00 84.69 97 ALA A C 1
ATOM 772 O O . ALA A 1 97 ? 8.648 8.926 -15.827 1.00 84.69 97 ALA A O 1
ATOM 773 N N . LEU A 1 98 ? 9.955 7.108 -15.896 1.00 82.50 98 LEU A N 1
ATOM 774 C CA . LEU A 1 98 ? 10.243 7.080 -14.462 1.00 82.50 98 LEU A CA 1
ATOM 775 C C . LEU A 1 98 ? 11.009 8.325 -13.987 1.00 82.50 98 LEU A C 1
ATOM 777 O O . LEU A 1 98 ? 10.772 8.800 -12.879 1.00 82.50 98 LEU A O 1
ATOM 781 N N . LEU A 1 99 ? 11.942 8.824 -14.801 1.00 82.31 99 LEU A N 1
ATOM 782 C CA . LEU A 1 99 ? 12.735 10.017 -14.492 1.00 82.31 99 LEU A CA 1
ATOM 783 C C . LEU A 1 99 ? 12.010 11.325 -14.826 1.00 82.31 99 LEU A C 1
ATOM 785 O O . LEU A 1 99 ? 12.269 12.339 -14.183 1.00 82.31 99 LEU A O 1
ATOM 789 N N . ALA A 1 100 ? 11.147 11.308 -15.841 1.00 79.75 100 ALA A N 1
ATOM 790 C CA . ALA A 1 100 ? 10.402 12.467 -16.316 1.00 79.75 100 ALA A CA 1
ATOM 791 C C . ALA A 1 100 ? 9.082 12.687 -15.567 1.00 79.75 100 ALA A C 1
ATOM 793 O O . ALA A 1 100 ? 8.494 13.760 -15.714 1.00 79.75 100 ALA A O 1
ATOM 794 N N . ASP A 1 101 ? 8.609 11.710 -14.783 1.00 75.38 101 ASP A N 1
ATOM 795 C CA . ASP A 1 101 ? 7.456 11.886 -13.898 1.00 75.38 101 ASP A CA 1
ATOM 796 C C . ASP A 1 101 ? 7.854 12.821 -12.742 1.00 75.38 101 ASP A C 1
ATOM 798 O O . ASP A 1 101 ? 8.316 12.414 -11.674 1.00 75.38 101 ASP A O 1
ATOM 802 N N . ASP A 1 102 ? 7.734 14.115 -13.029 1.00 58.72 102 ASP A N 1
ATOM 803 C CA . ASP A 1 102 ? 8.063 15.261 -12.190 1.00 58.72 102 ASP A CA 1
ATOM 804 C C . ASP A 1 102 ? 7.146 15.290 -10.957 1.00 58.72 102 ASP A C 1
ATOM 806 O O . ASP A 1 102 ? 6.082 15.909 -10.996 1.00 58.72 102 ASP A O 1
ATOM 810 N N . ASP A 1 103 ? 7.523 14.513 -9.926 1.00 55.84 103 ASP A N 1
ATOM 811 C CA . ASP A 1 103 ? 7.297 14.571 -8.459 1.00 55.84 103 ASP A CA 1
ATOM 812 C C . ASP A 1 103 ? 5.961 15.114 -7.881 1.00 55.84 103 ASP A C 1
ATOM 814 O O . ASP A 1 103 ? 5.796 15.246 -6.666 1.00 55.84 103 ASP A O 1
ATOM 818 N N . SER A 1 104 ? 4.955 15.367 -8.711 1.00 55.81 104 SER A N 1
ATOM 819 C CA . SER A 1 104 ? 3.722 16.089 -8.385 1.00 55.81 104 SER A CA 1
ATOM 820 C C . SER A 1 104 ? 2.465 15.247 -8.585 1.00 55.81 104 SER A C 1
ATOM 822 O O . SER A 1 104 ? 1.345 15.751 -8.441 1.00 55.81 104 SER A O 1
ATOM 824 N N . SER A 1 105 ? 2.613 13.946 -8.861 1.00 69.94 105 SER A N 1
ATOM 825 C CA . SER A 1 105 ? 1.467 13.047 -8.859 1.00 69.94 105 SER A CA 1
ATOM 826 C C . SER A 1 105 ? 0.926 12.964 -7.427 1.00 69.94 105 SER A C 1
ATOM 828 O O . SER A 1 105 ? 1.485 12.349 -6.520 1.00 69.94 105 SER A O 1
ATOM 830 N N . TRP A 1 106 ? -0.192 13.652 -7.198 1.00 77.69 106 TRP A N 1
ATOM 831 C CA . TRP A 1 106 ? -0.901 13.710 -5.917 1.00 77.69 106 TRP A CA 1
ATOM 832 C C . TRP A 1 106 ? -1.140 12.315 -5.309 1.00 77.69 106 TRP A C 1
ATOM 834 O O . TRP A 1 106 ? -1.182 12.175 -4.089 1.00 77.69 106 TRP A O 1
ATOM 844 N N . GLY A 1 107 ? -1.247 11.278 -6.151 1.00 77.81 107 GLY A N 1
ATOM 845 C CA . GLY A 1 107 ? -1.351 9.881 -5.735 1.00 77.81 107 GLY A CA 1
ATOM 846 C C . GLY A 1 107 ? -0.120 9.387 -4.972 1.00 77.81 107 GLY A C 1
ATOM 847 O O . GLY A 1 107 ? -0.275 8.728 -3.947 1.00 77.81 107 GLY A O 1
ATOM 848 N N . ARG A 1 108 ? 1.091 9.775 -5.390 1.00 75.25 108 ARG A N 1
ATOM 849 C CA . ARG A 1 108 ? 2.345 9.418 -4.709 1.00 75.25 108 ARG A CA 1
ATOM 850 C C . ARG A 1 108 ? 2.469 10.124 -3.363 1.00 75.25 108 ARG A C 1
ATOM 852 O O . ARG A 1 108 ? 2.826 9.491 -2.372 1.00 75.25 108 ARG A O 1
ATOM 859 N N . VAL A 1 109 ? 2.085 11.402 -3.295 1.00 82.69 109 VAL A N 1
ATOM 860 C CA . VAL A 1 109 ? 2.008 12.147 -2.024 1.00 82.69 109 VAL A CA 1
ATOM 861 C C . VAL A 1 109 ? 1.008 11.483 -1.079 1.00 82.69 109 VAL A C 1
ATOM 863 O O . VAL A 1 109 ? 1.315 11.266 0.090 1.00 82.69 109 VAL A O 1
ATOM 866 N N . LEU A 1 110 ? -0.170 11.108 -1.579 1.00 84.06 110 LEU A N 1
ATOM 867 C CA . LEU A 1 110 ? -1.195 10.451 -0.774 1.00 84.06 110 LEU A CA 1
ATOM 868 C C . LEU A 1 110 ? -0.738 9.071 -0.276 1.00 84.06 110 LEU A C 1
ATOM 870 O O . LEU A 1 110 ? -0.956 8.755 0.892 1.00 84.06 110 LEU A O 1
ATOM 874 N N . SER A 1 111 ? -0.065 8.288 -1.125 1.00 78.94 111 SER A N 1
ATOM 875 C CA . SER A 1 111 ? 0.524 6.990 -0.766 1.00 78.94 111 SER A CA 1
ATOM 876 C C . SER A 1 111 ? 1.586 7.147 0.334 1.00 78.94 111 SER A C 1
ATOM 878 O O . SER A 1 111 ? 1.504 6.497 1.378 1.00 78.94 111 SER A O 1
ATOM 880 N N . LEU A 1 112 ? 2.505 8.110 0.185 1.00 82.62 112 LEU A N 1
ATOM 881 C CA . LEU A 1 112 ? 3.535 8.432 1.185 1.00 82.62 112 LEU A CA 1
ATOM 882 C C . LEU A 1 112 ? 2.946 8.903 2.518 1.00 82.62 112 LEU A C 1
ATOM 884 O O . LEU A 1 112 ? 3.401 8.482 3.586 1.00 82.62 112 LEU A O 1
ATOM 888 N N . VAL A 1 113 ? 1.927 9.762 2.476 1.00 86.94 113 VAL A N 1
ATOM 889 C CA . VAL A 1 113 ? 1.243 10.246 3.681 1.00 86.94 113 VAL A CA 1
ATOM 890 C C . VAL A 1 113 ? 0.521 9.093 4.375 1.00 86.94 113 VAL A C 1
ATOM 892 O O . VAL A 1 113 ? 0.668 8.934 5.586 1.00 86.94 113 VAL A O 1
ATOM 895 N N . ALA A 1 114 ? -0.205 8.255 3.630 1.00 82.62 114 ALA A N 1
ATOM 896 C CA . ALA A 1 114 ? -0.889 7.084 4.176 1.00 82.62 114 ALA A CA 1
ATOM 897 C C . ALA A 1 114 ? 0.097 6.124 4.858 1.00 82.62 114 ALA A C 1
ATOM 899 O O . ALA A 1 114 ? -0.129 5.717 6.000 1.00 82.62 114 ALA A O 1
ATOM 900 N N . PHE A 1 115 ? 1.221 5.828 4.204 1.00 79.19 115 PHE A N 1
ATOM 901 C CA . PHE A 1 115 ? 2.271 4.976 4.756 1.00 79.19 115 PHE A CA 1
ATOM 902 C C . PHE A 1 115 ? 2.897 5.571 6.027 1.00 79.19 115 PHE A C 1
ATOM 904 O O . PHE A 1 115 ? 3.036 4.887 7.041 1.00 79.19 115 PHE A O 1
ATOM 911 N N . THR A 1 116 ? 3.191 6.873 6.015 1.00 85.81 116 THR A N 1
ATOM 912 C CA . THR A 1 116 ? 3.734 7.590 7.180 1.00 85.81 116 THR A CA 1
ATOM 913 C C . THR A 1 116 ? 2.777 7.545 8.370 1.00 85.81 116 THR A C 1
ATOM 915 O O . THR A 1 116 ? 3.202 7.327 9.504 1.00 85.81 116 THR A O 1
ATOM 918 N N . VAL A 1 117 ? 1.473 7.703 8.125 1.00 86.38 117 VAL A N 1
ATOM 919 C CA . VAL A 1 117 ? 0.445 7.595 9.170 1.00 86.38 117 VAL A CA 1
ATOM 920 C C . VAL A 1 117 ? 0.421 6.188 9.768 1.00 86.38 117 VAL A C 1
ATOM 922 O O . VAL A 1 117 ? 0.342 6.053 10.988 1.00 86.38 117 VAL A O 1
ATOM 925 N N . VAL A 1 118 ? 0.530 5.142 8.944 1.00 82.81 118 VAL A N 1
ATOM 926 C CA . VAL A 1 118 ? 0.593 3.753 9.426 1.00 82.81 118 VAL A CA 1
ATOM 927 C C . VAL A 1 118 ? 1.825 3.524 10.305 1.00 82.81 118 VAL A C 1
ATOM 929 O O . VAL A 1 118 ? 1.680 2.971 11.397 1.00 82.81 118 VAL A O 1
ATOM 932 N N . ILE A 1 119 ? 3.005 4.003 9.891 1.00 86.75 119 ILE A N 1
ATOM 933 C CA . ILE A 1 119 ? 4.234 3.929 10.704 1.00 86.75 119 ILE A CA 1
ATOM 934 C C . ILE A 1 119 ? 4.031 4.636 12.042 1.00 86.75 119 ILE A C 1
ATOM 936 O O . ILE A 1 119 ? 4.290 4.057 13.095 1.00 86.75 119 ILE A O 1
ATOM 940 N N . PHE A 1 120 ? 3.496 5.857 12.016 1.00 90.88 120 PHE A N 1
ATOM 941 C CA . PHE A 1 120 ? 3.278 6.641 13.226 1.00 90.88 120 PHE A CA 1
ATOM 942 C C . PHE A 1 120 ? 2.320 5.945 14.205 1.00 90.88 120 PHE A C 1
ATOM 944 O O . PHE A 1 120 ? 2.547 5.946 15.417 1.00 90.88 120 PHE A O 1
ATOM 951 N N . ILE A 1 121 ? 1.263 5.306 13.692 1.00 87.62 121 ILE A N 1
ATOM 952 C CA . ILE A 1 121 ? 0.348 4.491 14.501 1.00 87.62 121 ILE A CA 1
ATOM 953 C C . ILE A 1 121 ? 1.085 3.280 15.090 1.00 87.62 121 ILE A C 1
ATOM 955 O O . ILE A 1 121 ? 0.920 2.993 16.279 1.00 87.62 121 ILE A O 1
ATOM 959 N N . GLY A 1 122 ? 1.898 2.587 14.291 1.00 85.19 122 GLY A N 1
ATOM 960 C CA . GLY A 1 122 ? 2.710 1.455 14.743 1.00 85.19 122 GLY A CA 1
ATOM 961 C C . GLY A 1 122 ? 3.647 1.837 15.890 1.00 85.19 122 GLY A C 1
ATOM 962 O O . GLY A 1 122 ? 3.630 1.200 16.947 1.00 85.19 122 GLY A O 1
ATOM 963 N N . ASP A 1 123 ? 4.378 2.935 15.735 1.00 89.06 123 ASP A N 1
ATOM 964 C CA . ASP A 1 123 ? 5.301 3.445 16.750 1.00 89.06 123 ASP A CA 1
ATOM 965 C C . ASP A 1 123 ? 4.571 3.862 18.032 1.00 89.06 123 ASP A C 1
ATOM 967 O O . ASP A 1 123 ? 4.983 3.505 19.143 1.00 89.06 123 ASP A O 1
ATOM 971 N N . ALA A 1 124 ? 3.434 4.552 17.903 1.00 87.25 124 ALA A N 1
ATOM 972 C CA . ALA A 1 124 ? 2.609 4.930 19.047 1.00 87.25 124 ALA A CA 1
ATOM 973 C C . ALA A 1 124 ? 2.113 3.702 19.836 1.00 87.25 124 ALA A C 1
ATOM 975 O O . ALA A 1 124 ? 2.060 3.729 21.074 1.00 87.25 124 ALA A O 1
ATOM 976 N N . LEU A 1 125 ? 1.780 2.605 19.145 1.00 83.81 125 LEU A N 1
ATOM 977 C CA . LEU A 1 125 ? 1.380 1.347 19.778 1.00 83.81 125 LEU A CA 1
ATOM 978 C C . LEU A 1 125 ? 2.545 0.681 20.525 1.00 83.81 125 LEU A C 1
ATOM 980 O O . LEU A 1 125 ? 2.353 0.241 21.665 1.00 83.81 125 LEU A O 1
ATOM 984 N N . LEU A 1 126 ? 3.749 0.664 19.944 1.00 86.38 126 LEU A N 1
ATOM 985 C CA . LEU A 1 126 ? 4.946 0.098 20.582 1.00 86.38 126 LEU A CA 1
ATOM 986 C C . LEU A 1 126 ? 5.321 0.845 21.868 1.00 86.38 126 LEU A C 1
ATOM 988 O O . LEU A 1 126 ? 5.607 0.220 22.897 1.00 86.38 126 LEU A O 1
ATOM 992 N N . VAL A 1 127 ? 5.261 2.180 21.847 1.00 89.31 127 VAL A N 1
ATOM 993 C CA . VAL A 1 127 ? 5.531 3.012 23.032 1.00 89.31 127 VAL A CA 1
ATOM 994 C C . VAL A 1 127 ? 4.511 2.737 24.137 1.00 89.31 127 VAL A C 1
ATOM 996 O O . VAL A 1 127 ? 4.889 2.553 25.300 1.00 89.31 127 VAL A O 1
ATOM 999 N N . ARG A 1 128 ? 3.222 2.637 23.785 1.00 82.62 128 ARG A N 1
ATOM 1000 C CA . ARG A 1 128 ? 2.160 2.329 24.751 1.00 82.62 128 ARG A CA 1
ATOM 1001 C C . ARG A 1 128 ? 2.364 0.964 25.405 1.00 82.62 128 ARG A C 1
ATOM 1003 O O . ARG A 1 128 ? 2.189 0.837 26.617 1.00 82.62 128 ARG A O 1
ATOM 1010 N N . GLN A 1 129 ? 2.743 -0.044 24.626 1.00 79.56 129 GLN A N 1
ATOM 1011 C CA . GLN A 1 129 ? 2.951 -1.394 25.141 1.00 79.56 129 GLN A CA 1
ATOM 1012 C C . GLN A 1 129 ? 4.179 -1.469 26.058 1.00 79.56 129 GLN A C 1
ATOM 1014 O O . GLN A 1 129 ? 4.110 -2.075 27.127 1.00 79.56 129 GLN A O 1
ATOM 1019 N N . ARG A 1 130 ? 5.276 -0.792 25.696 1.00 79.81 130 ARG A N 1
ATOM 1020 C CA . ARG A 1 130 ? 6.488 -0.740 26.525 1.00 79.81 130 ARG A CA 1
ATOM 1021 C C . ARG A 1 130 ? 6.251 -0.033 27.860 1.00 79.81 130 ARG A C 1
ATOM 1023 O O . ARG A 1 130 ? 6.715 -0.517 28.890 1.00 79.81 130 ARG A O 1
ATOM 1030 N N . SER A 1 131 ? 5.522 1.083 27.851 1.00 80.50 131 SER A N 1
ATOM 1031 C CA . SER A 1 131 ? 5.198 1.830 29.072 1.00 80.50 131 SER A CA 1
ATOM 1032 C C . SER A 1 131 ? 4.371 0.992 30.055 1.00 80.50 131 SER A C 1
ATOM 1034 O O . SER A 1 131 ? 4.654 1.003 31.253 1.00 80.50 131 SER A O 1
ATOM 1036 N N . LEU A 1 132 ? 3.420 0.193 29.555 1.00 76.75 132 LEU A N 1
ATOM 1037 C CA . LEU A 1 132 ? 2.603 -0.681 30.401 1.00 76.75 132 LEU A CA 1
ATOM 1038 C C . LEU A 1 132 ? 3.440 -1.773 31.091 1.00 76.75 132 LEU A C 1
ATOM 1040 O O . LEU A 1 132 ? 3.295 -1.985 32.295 1.00 76.75 132 LEU A O 1
ATOM 1044 N N . SER A 1 133 ? 4.352 -2.419 30.355 1.00 76.81 133 SER A N 1
ATOM 1045 C CA . SER A 1 133 ? 5.196 -3.506 30.879 1.00 76.81 133 SER A CA 1
ATOM 1046 C C . SER A 1 133 ? 6.174 -3.056 31.970 1.00 76.81 133 SER A C 1
ATOM 1048 O O . SER A 1 133 ? 6.471 -3.824 32.885 1.00 76.81 133 SER A O 1
ATOM 1050 N N . VAL A 1 134 ? 6.675 -1.817 31.903 1.00 79.44 134 VAL A N 1
ATOM 1051 C CA . VAL A 1 134 ? 7.567 -1.260 32.938 1.00 79.44 134 VAL A CA 1
ATOM 1052 C C . VAL A 1 134 ? 6.809 -1.025 34.245 1.00 79.44 134 VAL A C 1
ATOM 1054 O O . VAL A 1 134 ? 7.323 -1.337 35.315 1.00 79.44 134 VAL A O 1
ATOM 1057 N N . ILE A 1 135 ? 5.567 -0.543 34.166 1.00 76.31 135 ILE A N 1
ATOM 1058 C CA . ILE A 1 135 ? 4.731 -0.303 35.351 1.00 76.31 135 ILE A CA 1
ATOM 1059 C C . ILE A 1 135 ? 4.380 -1.625 36.045 1.00 76.31 135 ILE A C 1
ATOM 1061 O O . ILE A 1 135 ? 4.381 -1.686 37.271 1.00 76.31 135 ILE A O 1
ATOM 1065 N N . THR A 1 136 ? 4.139 -2.699 35.284 1.00 79.69 136 THR A N 1
ATOM 1066 C CA . THR A 1 136 ? 3.809 -4.010 35.873 1.00 79.69 136 THR A CA 1
ATOM 1067 C C . THR A 1 136 ? 5.006 -4.652 36.588 1.00 79.69 136 THR A C 1
ATOM 1069 O O . THR A 1 136 ? 4.818 -5.296 37.612 1.00 79.69 136 THR A O 1
ATOM 1072 N N . ASN A 1 137 ? 6.238 -4.440 36.103 1.00 75.06 137 ASN A N 1
ATOM 1073 C CA . ASN A 1 137 ? 7.459 -4.945 36.753 1.00 75.06 137 ASN A CA 1
ATOM 1074 C C . ASN A 1 137 ? 7.864 -4.175 38.024 1.00 75.06 137 ASN A C 1
ATOM 1076 O O . ASN A 1 137 ? 8.676 -4.676 38.787 1.00 75.06 137 ASN A O 1
ATOM 1080 N N . LEU A 1 138 ? 7.333 -2.970 38.257 1.00 73.25 138 LEU A N 1
ATOM 1081 C CA . LEU A 1 138 ? 7.620 -2.171 39.459 1.00 73.25 138 LEU A CA 1
ATOM 1082 C C . LEU A 1 138 ? 6.669 -2.463 40.633 1.00 73.25 138 LEU A C 1
ATOM 1084 O O . LEU A 1 138 ? 6.846 -1.902 41.711 1.00 73.25 138 LEU A O 1
ATOM 1088 N N . GLN A 1 139 ? 5.646 -3.298 40.429 1.00 66.62 139 GLN A N 1
ATOM 1089 C CA . GLN A 1 139 ? 4.680 -3.683 41.467 1.00 66.62 139 GLN A CA 1
ATOM 1090 C C . GLN A 1 139 ? 4.901 -5.101 42.027 1.00 66.62 139 GLN A C 1
ATOM 1092 O O . GLN A 1 139 ? 4.072 -5.569 42.808 1.00 66.62 139 GLN A O 1
ATOM 1097 N N . ILE A 1 140 ? 5.994 -5.767 41.641 1.00 58.78 140 ILE A N 1
ATOM 1098 C CA . ILE A 1 140 ? 6.446 -7.070 42.157 1.00 58.78 140 ILE A CA 1
ATOM 1099 C C . ILE A 1 140 ? 7.770 -6.849 42.886 1.00 58.78 140 ILE A C 1
ATOM 1101 O O . ILE A 1 140 ? 7.930 -7.423 43.984 1.00 58.78 140 ILE A O 1
#

Sequence (140 aa):
MSDAQEINYDYLGHVSARGWYANSSVTLVEVGIHLFMAIYGLSVFLETPKHFRKGRLPYIVVSFIITILTALSASLDGVWIFQHLFQATSGESFYDALLADDDSSWGRVLSLVAFTVVIFIGDALLVRQRSLSVITNLQI

Solvent-accessible surface area (backbone atoms only — not comparable to full-atom values): 7740 Å² total; per-residue (Å²): 133,80,80,76,77,76,78,60,49,42,61,51,20,49,55,48,54,52,51,53,53,50,48,47,54,51,46,51,52,50,39,52,51,42,46,51,51,37,53,50,55,48,52,55,54,70,70,45,56,77,88,75,43,74,85,50,59,65,59,55,54,48,41,46,52,46,34,53,36,50,40,50,28,44,49,45,53,41,50,53,51,50,52,48,63,71,68,36,87,47,25,42,54,37,43,49,50,64,71,62,59,72,90,66,59,63,58,58,55,50,28,53,51,38,52,50,51,45,51,52,52,53,52,54,50,52,53,53,55,53,56,54,56,56,58,60,65,74,78,113